Protein AF-A0A537R4T3-F1 (afdb_monomer)

pLDDT: mean 96.35, std 3.45, range [68.81, 98.56]

Sequence (106 aa):
ALGTPGSYGILQTQVQALVQHLDFGSPLQEAIEQPRARLWDGRLVEPESRFEPAVLDKLVERGHTIQRSRAWIMRVGGMQGVAIDPATGLMTGACDPRRDGYVAPA

Solvent-accessible surface area (backbone atoms only — not comparable to full-atom values): 6095 Å² total; per-residue (Å²): 94,74,52,50,56,48,72,89,40,30,72,52,41,52,49,57,26,45,45,30,34,70,76,67,61,36,57,67,50,56,18,57,64,51,71,52,59,37,77,50,82,91,48,39,31,42,38,25,55,64,52,60,66,70,61,56,52,54,39,41,78,74,66,36,44,76,45,88,52,50,68,70,54,65,79,56,27,46,39,42,37,40,49,66,42,88,89,77,65,51,74,48,66,27,52,23,84,65,40,98,68,80,69,80,84,132

Structure (mmCIF, N/CA/C/O backbone):
data_AF-A0A537R4T3-F1
#
_entry.id   AF-A0A537R4T3-F1
#
loop_
_atom_site.group_PDB
_atom_site.id
_atom_site.type_symbol
_atom_site.label_atom_id
_atom_site.label_alt_id
_atom_site.label_comp_id
_atom_site.label_asym_id
_atom_site.label_entity_id
_atom_site.label_seq_id
_atom_site.pdbx_PDB_ins_code
_atom_site.Cartn_x
_atom_site.Cartn_y
_atom_site.Cartn_z
_atom_site.occupancy
_atom_site.B_iso_or_equiv
_atom_site.auth_seq_id
_atom_site.auth_comp_id
_atom_site.auth_asym_id
_atom_site.auth_atom_id
_atom_site.pdbx_PDB_model_num
ATOM 1 N N . ALA A 1 1 ? -12.137 4.570 9.475 1.00 91.75 1 ALA A N 1
ATOM 2 C CA . ALA A 1 1 ? -11.427 5.752 8.942 1.00 91.75 1 ALA A CA 1
ATOM 3 C C . ALA A 1 1 ? -10.033 5.338 8.489 1.00 91.75 1 ALA A C 1
ATOM 5 O O . ALA A 1 1 ? -9.416 4.515 9.154 1.00 91.75 1 ALA A O 1
ATOM 6 N N . LEU A 1 2 ? -9.550 5.865 7.365 1.00 94.69 2 LEU A N 1
ATOM 7 C CA . LEU A 1 2 ? -8.259 5.497 6.783 1.00 94.69 2 LEU A CA 1
ATOM 8 C C . LEU A 1 2 ? -7.705 6.689 6.000 1.00 94.69 2 LEU A C 1
ATOM 10 O O . LEU A 1 2 ? -8.474 7.417 5.376 1.00 94.69 2 LEU A O 1
ATOM 14 N N . GLY A 1 3 ? -6.393 6.909 6.060 1.00 96.94 3 GLY A N 1
ATOM 15 C CA . GLY A 1 3 ? -5.750 8.026 5.372 1.00 96.94 3 GLY A CA 1
ATOM 16 C C . GLY A 1 3 ? -4.244 7.842 5.246 1.00 96.94 3 GLY A C 1
ATOM 17 O O . GLY A 1 3 ? -3.623 7.122 6.019 1.00 96.94 3 GLY A O 1
ATOM 18 N N . THR A 1 4 ? -3.641 8.482 4.248 1.00 97.88 4 THR A N 1
ATOM 19 C CA . THR A 1 4 ? -2.203 8.375 3.957 1.00 97.88 4 THR A CA 1
ATOM 20 C C . THR A 1 4 ? -1.686 9.685 3.358 1.00 97.88 4 THR A C 1
ATOM 22 O O . THR A 1 4 ? -2.401 10.308 2.573 1.00 97.88 4 THR A O 1
ATOM 25 N N . PRO A 1 5 ? -0.440 10.104 3.646 1.00 96.31 5 PRO A N 1
ATOM 26 C CA . PRO A 1 5 ? 0.259 11.081 2.819 1.00 96.31 5 PRO A CA 1
ATOM 27 C C . PRO A 1 5 ? 0.644 10.447 1.471 1.00 96.31 5 PRO A C 1
ATOM 29 O O . PRO A 1 5 ? 0.629 9.222 1.322 1.00 96.31 5 PRO A O 1
ATOM 32 N N . GLY A 1 6 ? 1.045 11.265 0.493 1.00 94.31 6 GLY A N 1
ATOM 33 C CA . GLY A 1 6 ? 1.592 10.746 -0.772 1.00 94.31 6 GLY A CA 1
ATOM 34 C C . GLY A 1 6 ? 1.256 11.525 -2.044 1.00 94.31 6 GLY A C 1
ATOM 35 O O . GLY A 1 6 ? 1.608 11.054 -3.127 1.00 94.31 6 GLY A O 1
ATOM 36 N N . SER A 1 7 ? 0.608 12.697 -1.947 1.00 94.44 7 SER A N 1
ATOM 37 C CA . SER A 1 7 ? 0.191 13.502 -3.110 1.00 94.44 7 SER A CA 1
ATOM 38 C C . SER A 1 7 ? -0.647 12.652 -4.087 1.00 94.44 7 SER A C 1
ATOM 40 O O . SER A 1 7 ? -1.550 11.946 -3.649 1.00 94.44 7 SER A O 1
ATOM 42 N N . TYR A 1 8 ? -0.339 12.640 -5.384 1.00 93.62 8 TYR A N 1
ATOM 43 C CA . TYR A 1 8 ? -1.030 11.821 -6.387 1.00 93.62 8 TYR A CA 1
ATOM 44 C C . TYR A 1 8 ? -1.002 10.305 -6.101 1.00 93.62 8 TYR A C 1
ATOM 46 O O . TYR A 1 8 ? -1.816 9.562 -6.643 1.00 93.62 8 TYR A O 1
ATOM 54 N N . GLY A 1 9 ? -0.113 9.830 -5.220 1.00 96.00 9 GLY A N 1
ATOM 55 C CA . GLY A 1 9 ? -0.102 8.440 -4.758 1.00 96.00 9 GLY A CA 1
ATOM 56 C C . GLY A 1 9 ? -1.235 8.093 -3.785 1.00 96.00 9 GLY A C 1
ATOM 57 O O . GLY A 1 9 ? -1.549 6.918 -3.632 1.00 96.00 9 GLY A O 1
ATOM 58 N N . ILE A 1 10 ? -1.891 9.081 -3.163 1.00 97.50 10 ILE A N 1
ATOM 59 C CA . ILE A 1 10 ? -2.931 8.869 -2.138 1.00 97.50 10 ILE A CA 1
ATOM 60 C C . ILE A 1 10 ? -4.075 7.994 -2.663 1.00 97.50 10 ILE A C 1
ATOM 62 O O . ILE A 1 10 ? -4.521 7.075 -1.975 1.00 97.50 10 ILE A O 1
ATOM 66 N N . LEU A 1 11 ? -4.526 8.248 -3.892 1.00 96.12 11 LEU A N 1
ATOM 67 C CA . LEU A 1 11 ? -5.622 7.504 -4.519 1.00 96.12 11 LEU A CA 1
ATOM 68 C C . LEU A 1 11 ? -5.238 6.048 -4.822 1.00 96.12 11 LEU A C 1
ATOM 70 O O . LEU A 1 11 ? -6.092 5.172 -4.798 1.00 96.12 11 LEU A O 1
ATOM 74 N N . GLN A 1 12 ? -3.953 5.774 -5.051 1.00 97.25 12 GLN A N 1
ATOM 75 C CA . GLN A 1 12 ? -3.453 4.425 -5.322 1.00 97.25 12 GLN A CA 1
ATOM 76 C C . GLN A 1 12 ? -3.216 3.648 -4.024 1.00 97.25 12 GLN A C 1
ATOM 78 O O . GLN A 1 12 ? -3.585 2.480 -3.916 1.00 97.25 12 GLN A O 1
ATOM 83 N N . THR A 1 13 ? -2.603 4.292 -3.029 1.00 97.69 13 THR A N 1
ATOM 84 C CA . THR A 1 13 ? -2.261 3.679 -1.742 1.00 97.69 13 THR A CA 1
ATOM 85 C C . THR A 1 13 ? -3.508 3.291 -0.948 1.00 97.69 13 THR A C 1
ATOM 87 O O . THR A 1 13 ? -3.546 2.199 -0.387 1.00 97.69 13 THR A O 1
ATOM 90 N N . GLN A 1 14 ? -4.531 4.154 -0.905 1.00 97.31 14 GLN A N 1
ATOM 91 C CA . GLN A 1 14 ? -5.764 3.862 -0.162 1.00 97.31 14 GLN A CA 1
ATOM 92 C C . GLN A 1 14 ? -6.517 2.669 -0.740 1.00 97.31 14 GLN A C 1
ATOM 94 O O . GLN A 1 14 ? -6.907 1.781 0.011 1.00 97.31 14 GLN A O 1
ATOM 99 N N . VAL A 1 15 ? -6.677 2.622 -2.065 1.00 97.56 15 VAL A N 1
ATOM 100 C CA . VAL A 1 15 ? -7.402 1.530 -2.727 1.00 97.56 15 VAL A CA 1
ATOM 101 C C . VAL A 1 15 ? -6.693 0.195 -2.514 1.00 97.56 15 VAL A C 1
ATOM 103 O O . VAL A 1 15 ? -7.359 -0.780 -2.197 1.00 97.56 15 VAL A O 1
ATOM 106 N N . GLN A 1 16 ? -5.358 0.148 -2.591 1.00 98.25 16 GLN A N 1
ATOM 107 C CA . GLN A 1 16 ? -4.604 -1.085 -2.328 1.00 98.25 16 GLN A CA 1
ATOM 108 C C . GLN A 1 16 ? -4.871 -1.649 -0.921 1.00 98.25 16 GLN A C 1
ATOM 110 O O . GLN A 1 16 ? -5.130 -2.841 -0.791 1.00 98.25 16 GLN A O 1
ATOM 115 N N . ALA A 1 17 ? -4.878 -0.811 0.121 1.00 97.88 17 ALA A N 1
ATOM 116 C CA . ALA A 1 17 ? -5.194 -1.274 1.476 1.00 97.88 17 ALA A CA 1
ATOM 117 C C . ALA A 1 17 ? -6.682 -1.635 1.646 1.00 97.88 17 ALA A C 1
ATOM 119 O O . ALA A 1 17 ? -7.005 -2.603 2.330 1.00 97.88 17 ALA A O 1
ATOM 120 N N . LEU A 1 18 ? -7.593 -0.882 1.018 1.00 97.12 18 LEU A N 1
ATOM 121 C CA . LEU A 1 18 ? -9.031 -1.159 1.083 1.00 97.12 18 LEU A CA 1
ATOM 122 C C . LEU A 1 18 ?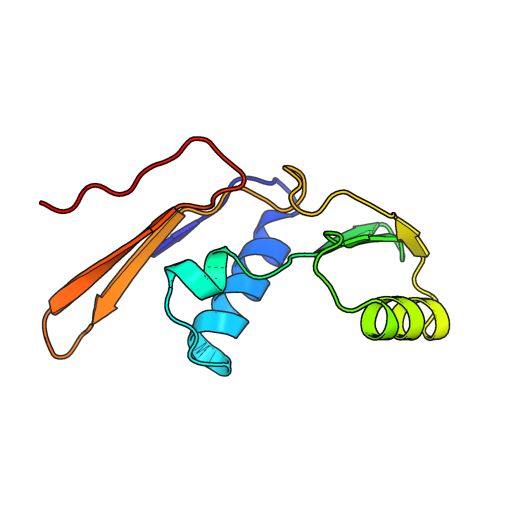 -9.390 -2.485 0.415 1.00 97.12 18 LEU A C 1
ATOM 124 O O . LEU A 1 18 ? -10.152 -3.242 0.998 1.00 97.12 18 LEU A O 1
ATOM 128 N N . VAL A 1 19 ? -8.814 -2.792 -0.749 1.00 98.12 19 VAL A N 1
ATOM 129 C CA . VAL A 1 19 ? -9.006 -4.081 -1.433 1.00 98.12 19 VAL A CA 1
ATOM 130 C C . VAL A 1 19 ? -8.542 -5.230 -0.534 1.00 98.12 19 VAL A C 1
ATOM 132 O O . VAL A 1 19 ? -9.268 -6.200 -0.343 1.00 98.12 19 VAL A O 1
ATOM 135 N N . GLN A 1 20 ? -7.377 -5.104 0.109 1.00 98.12 20 GLN A N 1
ATOM 136 C CA . GLN A 1 20 ? -6.910 -6.119 1.060 1.00 98.12 20 GLN A CA 1
ATOM 137 C C . GLN A 1 20 ? -7.870 -6.299 2.240 1.00 98.12 20 GLN A C 1
ATOM 139 O O . GLN A 1 20 ? -8.181 -7.426 2.613 1.00 98.12 20 GLN A O 1
ATOM 144 N N . HIS A 1 21 ? -8.356 -5.203 2.819 1.00 96.94 21 HIS A N 1
ATOM 145 C CA . HIS A 1 21 ? -9.209 -5.269 4.001 1.00 96.94 21 HIS A CA 1
ATOM 146 C C . HIS A 1 21 ? -10.643 -5.727 3.698 1.00 96.94 21 HIS A C 1
ATOM 148 O O . HIS A 1 21 ? -11.200 -6.524 4.447 1.00 96.94 21 HIS A O 1
ATOM 154 N N . LEU A 1 22 ? -11.245 -5.219 2.622 1.00 95.81 22 LEU A N 1
ATOM 155 C CA . LEU A 1 22 ? -12.660 -5.419 2.304 1.00 95.81 22 LEU A CA 1
ATOM 156 C C . LEU A 1 22 ? -12.888 -6.607 1.368 1.00 95.81 22 LEU A C 1
ATOM 158 O O . LEU A 1 22 ? -13.801 -7.389 1.614 1.00 95.81 2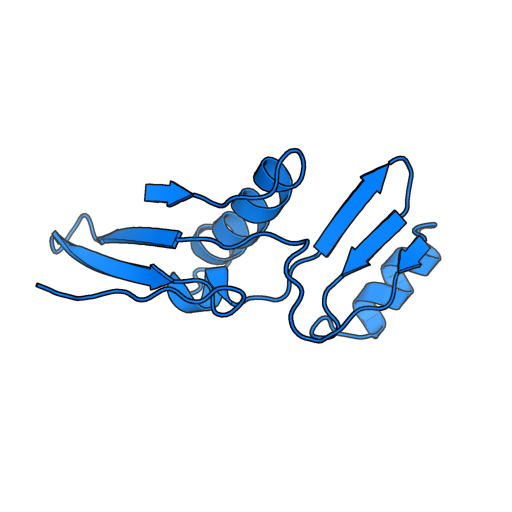2 LEU A O 1
ATOM 162 N N . ASP A 1 23 ? -12.060 -6.760 0.331 1.00 97.81 23 ASP A N 1
ATOM 163 C CA . ASP A 1 23 ? -12.261 -7.802 -0.684 1.00 97.81 23 ASP A CA 1
ATOM 164 C C . ASP A 1 23 ? -11.562 -9.108 -0.284 1.00 97.81 23 ASP A C 1
ATOM 166 O O . ASP A 1 23 ? -12.127 -10.189 -0.441 1.00 97.81 23 ASP A O 1
ATOM 170 N N . PHE A 1 24 ? -10.345 -9.017 0.265 1.00 97.50 24 PHE A N 1
ATOM 171 C CA . PHE A 1 24 ? -9.580 -10.184 0.730 1.00 97.50 24 PHE A CA 1
ATOM 172 C C . PHE A 1 24 ? -9.756 -10.493 2.223 1.00 97.50 24 PHE A C 1
ATOM 174 O O . PHE A 1 24 ? -9.287 -11.531 2.687 1.00 97.50 24 PHE A O 1
ATOM 181 N N . GLY A 1 25 ? -10.437 -9.626 2.978 1.00 96.44 25 GLY A N 1
ATOM 182 C CA . GLY A 1 25 ? -10.730 -9.850 4.395 1.00 96.44 25 GLY A CA 1
ATOM 183 C C . GLY A 1 25 ? -9.506 -9.812 5.316 1.00 96.44 25 GLY A C 1
ATOM 184 O O . GLY A 1 25 ? -9.582 -10.303 6.443 1.00 96.44 25 GLY A O 1
ATOM 185 N N . SER A 1 26 ? -8.374 -9.253 4.870 1.00 97.62 26 SER A N 1
ATOM 186 C CA . SER A 1 26 ? -7.181 -9.120 5.709 1.00 97.62 26 SER A CA 1
ATOM 187 C C . SER A 1 26 ? -7.472 -8.228 6.927 1.00 97.62 26 SER A C 1
ATOM 189 O O . SER A 1 26 ? -8.114 -7.178 6.783 1.00 97.62 26 SER A O 1
ATOM 191 N N . PRO A 1 27 ? -6.954 -8.561 8.125 1.00 97.00 27 PRO A N 1
ATOM 192 C CA . PRO A 1 27 ? -6.962 -7.652 9.269 1.00 97.00 27 PRO A CA 1
ATOM 193 C C . PRO A 1 27 ? -6.376 -6.279 8.912 1.00 97.00 27 PRO A C 1
ATOM 195 O O . PRO A 1 27 ? -5.460 -6.185 8.097 1.00 97.00 27 PRO A O 1
ATOM 198 N N . LEU A 1 28 ? -6.871 -5.205 9.537 1.00 97.44 28 LEU A N 1
ATOM 199 C CA . LEU A 1 28 ? -6.5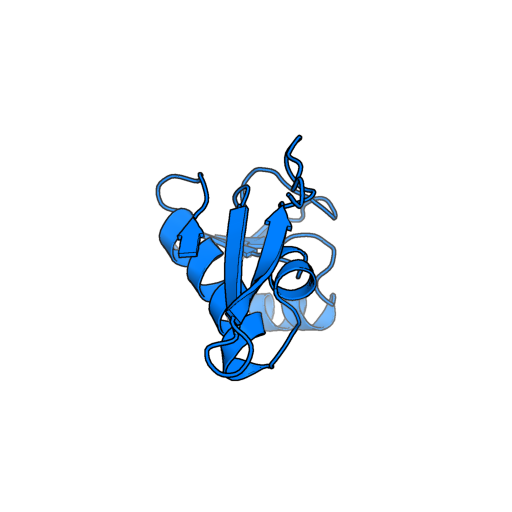39 -3.827 9.140 1.00 97.44 28 LEU A CA 1
ATOM 200 C C . LEU A 1 28 ? -5.025 -3.540 9.108 1.00 97.44 28 LEU A C 1
ATOM 202 O O . LEU A 1 28 ? -4.541 -2.919 8.162 1.00 97.44 28 LEU A O 1
ATOM 206 N N . GLN A 1 29 ? -4.279 -3.994 10.122 1.00 97.88 29 GLN A N 1
ATOM 207 C CA . GLN A 1 29 ? -2.821 -3.827 10.168 1.00 97.88 29 GLN A CA 1
ATOM 208 C C . GLN A 1 29 ? -2.146 -4.572 9.014 1.00 97.88 29 GLN A C 1
ATOM 210 O O . GLN A 1 29 ? -1.344 -3.987 8.291 1.00 97.88 29 GLN A O 1
ATOM 215 N N . GLU A 1 30 ? -2.531 -5.827 8.786 1.00 98.19 30 GLU A N 1
ATOM 216 C CA . GLU A 1 30 ? -1.995 -6.625 7.688 1.00 98.19 30 GLU A CA 1
ATOM 217 C C . GLU A 1 30 ? -2.287 -5.958 6.339 1.00 98.19 30 GLU A C 1
ATOM 219 O O . GLU A 1 30 ? -1.371 -5.765 5.546 1.00 98.19 30 GLU A O 1
ATOM 224 N N . ALA A 1 31 ? -3.521 -5.503 6.107 1.00 98.25 31 ALA A N 1
ATOM 225 C CA . ALA A 1 31 ? -3.922 -4.809 4.884 1.00 98.25 31 ALA A CA 1
ATOM 226 C C . ALA A 1 31 ? -3.061 -3.565 4.586 1.00 98.25 31 ALA A C 1
ATOM 228 O O . ALA A 1 31 ? -2.712 -3.307 3.433 1.00 98.25 31 ALA A O 1
ATOM 229 N N . ILE A 1 32 ? -2.676 -2.808 5.619 1.00 98.12 32 ILE A N 1
ATOM 230 C CA . ILE A 1 32 ? -1.757 -1.667 5.502 1.00 98.12 32 ILE A CA 1
ATOM 231 C C . ILE A 1 32 ? -0.324 -2.123 5.188 1.00 98.12 32 ILE A C 1
ATOM 233 O O . ILE A 1 32 ? 0.403 -1.463 4.432 1.00 98.12 32 ILE A O 1
ATOM 237 N N . GLU A 1 33 ? 0.110 -3.236 5.763 1.00 97.88 33 GLU A N 1
ATOM 238 C CA . GLU A 1 33 ? 1.466 -3.758 5.621 1.00 97.88 33 GLU A CA 1
ATOM 239 C C . GLU A 1 33 ? 1.732 -4.442 4.284 1.00 97.88 33 GLU A C 1
ATOM 241 O O . GLU A 1 33 ? 2.894 -4.483 3.865 1.00 97.88 33 GLU A O 1
ATOM 246 N N . GLN A 1 34 ? 0.694 -4.907 3.587 1.00 98.19 34 GLN A N 1
ATOM 247 C CA . GLN A 1 34 ? 0.813 -5.545 2.273 1.00 98.19 34 GLN A CA 1
ATOM 248 C C . GLN A 1 34 ? 1.708 -4.729 1.311 1.00 98.19 34 GLN A C 1
ATOM 250 O O . GLN A 1 34 ? 1.792 -3.489 1.411 1.00 98.19 34 GLN A O 1
ATOM 255 N N . PRO A 1 35 ? 2.464 -5.409 0.424 1.00 97.88 35 PRO A N 1
ATOM 256 C CA . PRO A 1 35 ? 3.319 -4.748 -0.547 1.00 97.88 35 PRO A CA 1
ATOM 257 C C . PRO A 1 35 ? 2.502 -3.819 -1.429 1.00 97.88 35 PRO A C 1
ATOM 259 O O . PRO A 1 35 ? 1.424 -4.167 -1.903 1.00 97.88 35 PRO A O 1
ATOM 262 N N . ARG A 1 36 ? 3.033 -2.616 -1.642 1.00 97.88 36 ARG A N 1
ATOM 263 C CA . ARG A 1 36 ? 2.383 -1.595 -2.461 1.00 97.88 36 ARG A CA 1
ATOM 264 C C . ARG A 1 36 ? 3.218 -1.231 -3.666 1.00 97.88 36 ARG A C 1
ATOM 266 O O . ARG A 1 36 ? 4.449 -1.250 -3.628 1.00 97.88 36 ARG A O 1
ATOM 273 N N . ALA A 1 37 ? 2.525 -0.865 -4.732 1.00 97.56 37 ALA A N 1
ATOM 274 C CA . ALA A 1 37 ? 3.124 -0.308 -5.928 1.00 97.56 37 ALA A CA 1
ATOM 275 C C . ALA A 1 37 ? 2.550 1.074 -6.217 1.00 97.56 37 ALA A C 1
ATOM 277 O O . ALA A 1 37 ? 1.404 1.385 -5.878 1.00 97.56 37 ALA A O 1
ATOM 278 N N . ARG A 1 38 ? 3.364 1.908 -6.860 1.00 97.38 38 ARG A N 1
ATOM 279 C CA . ARG A 1 38 ? 2.934 3.195 -7.393 1.00 97.38 38 ARG A CA 1
ATOM 280 C C . ARG A 1 38 ? 3.125 3.218 -8.899 1.00 97.38 38 ARG A C 1
ATOM 282 O O . ARG A 1 38 ? 4.232 3.009 -9.384 1.00 97.38 38 ARG A O 1
ATOM 289 N N .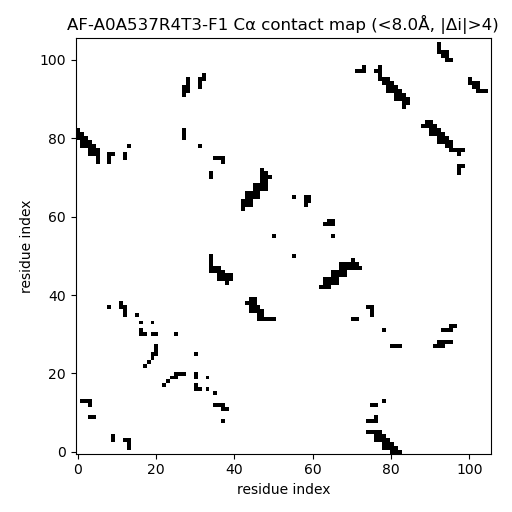 LEU A 1 39 ? 2.054 3.511 -9.620 1.00 96.88 39 LEU A N 1
ATOM 290 C CA . LEU A 1 39 ? 2.107 3.872 -11.027 1.00 96.88 39 LEU A CA 1
ATOM 291 C C . LEU A 1 39 ? 2.431 5.367 -11.138 1.00 96.88 39 LEU A C 1
ATOM 293 O O . LEU A 1 39 ? 1.759 6.214 -10.537 1.00 96.88 39 LEU A O 1
ATOM 297 N N . TRP A 1 40 ? 3.480 5.667 -11.890 1.00 95.31 40 TRP A N 1
ATOM 298 C CA . TRP A 1 40 ? 3.850 7.003 -12.344 1.00 95.31 40 TRP A CA 1
ATOM 299 C C . TRP A 1 40 ? 3.295 7.247 -13.752 1.00 95.31 40 TRP A C 1
ATOM 301 O O . TRP A 1 40 ? 2.620 6.387 -14.319 1.00 95.31 40 TRP A O 1
ATOM 311 N N . ASP A 1 41 ? 3.580 8.412 -14.328 1.00 92.25 41 ASP A N 1
ATOM 312 C CA . ASP A 1 41 ? 3.093 8.758 -15.661 1.00 92.25 41 ASP A CA 1
ATOM 313 C C . ASP A 1 41 ? 3.481 7.704 -16.714 1.00 92.25 41 ASP A C 1
ATOM 315 O O . ASP A 1 41 ? 4.574 7.123 -16.714 1.00 92.25 41 ASP A O 1
ATOM 319 N N . GLY A 1 42 ? 2.552 7.443 -17.634 1.00 95.62 42 GLY A N 1
ATOM 320 C CA . GLY A 1 42 ? 2.717 6.422 -18.660 1.00 95.62 42 GLY A CA 1
ATOM 321 C C . GLY A 1 42 ? 2.632 5.005 -18.090 1.00 95.62 42 GLY A C 1
ATOM 322 O O . GLY A 1 42 ? 1.549 4.531 -17.759 1.00 95.62 42 GLY A O 1
ATOM 323 N N . ARG A 1 43 ? 3.761 4.286 -18.075 1.00 97.44 43 ARG A N 1
ATOM 324 C CA . ARG A 1 43 ? 3.807 2.838 -17.775 1.00 97.44 43 ARG A CA 1
ATOM 325 C C . ARG A 1 43 ? 4.819 2.458 -16.695 1.00 97.44 43 ARG A C 1
ATOM 327 O O . ARG A 1 43 ? 5.074 1.270 -16.504 1.00 97.44 43 ARG A O 1
ATOM 334 N N . LEU A 1 44 ? 5.417 3.442 -16.025 1.00 98.25 44 LEU A N 1
ATOM 335 C CA . LEU A 1 44 ? 6.428 3.213 -14.998 1.00 98.25 44 LEU A CA 1
ATOM 336 C C . LEU A 1 44 ? 5.760 2.831 -13.675 1.00 98.25 44 LEU A C 1
ATOM 338 O O . LEU A 1 44 ? 5.071 3.641 -13.063 1.00 98.25 44 LEU A O 1
ATOM 342 N N . VAL A 1 45 ? 6.001 1.610 -13.214 1.00 98.31 45 VAL A N 1
ATOM 343 C CA . VAL A 1 45 ? 5.546 1.113 -11.917 1.00 98.31 45 VAL A CA 1
ATOM 344 C C . VAL A 1 45 ? 6.747 1.021 -10.986 1.00 98.31 45 VAL A C 1
ATOM 346 O O . VAL A 1 45 ? 7.756 0.402 -11.313 1.00 98.31 45 VAL A O 1
ATOM 349 N N . GLU A 1 46 ? 6.630 1.612 -9.805 1.00 98.06 46 GLU A N 1
ATOM 350 C CA . GLU A 1 46 ? 7.580 1.469 -8.708 1.00 98.06 46 GLU A CA 1
ATOM 351 C C . GLU A 1 46 ? 6.961 0.579 -7.614 1.00 98.06 46 GLU A C 1
ATOM 353 O O . GLU A 1 46 ? 6.212 1.077 -6.766 1.00 98.06 46 GLU A O 1
ATOM 358 N N . PRO A 1 47 ? 7.203 -0.745 -7.652 1.00 98.12 47 PRO A N 1
ATOM 359 C CA . PRO A 1 47 ? 6.740 -1.678 -6.634 1.00 98.12 47 PRO A CA 1
ATOM 360 C C . PRO A 1 47 ? 7.740 -1.805 -5.485 1.00 98.12 47 PRO A C 1
ATOM 362 O O . PRO A 1 47 ? 8.952 -1.719 -5.680 1.00 98.12 47 PRO A O 1
ATOM 365 N N . GLU A 1 48 ? 7.249 -2.117 -4.292 1.00 98.38 48 GLU A N 1
ATOM 366 C CA . GLU A 1 48 ? 8.092 -2.672 -3.233 1.00 98.38 48 GLU A CA 1
ATOM 367 C C . GLU A 1 48 ? 8.625 -4.061 -3.601 1.00 98.38 48 GLU A C 1
ATOM 369 O O . GLU A 1 48 ? 7.938 -4.859 -4.231 1.00 98.38 48 GLU A O 1
ATOM 374 N N . SER A 1 49 ? 9.836 -4.408 -3.154 1.00 97.38 49 SER A N 1
ATOM 375 C CA . SER A 1 49 ? 10.466 -5.694 -3.513 1.00 97.38 49 SER A CA 1
ATOM 376 C C . SER A 1 49 ? 9.854 -6.924 -2.834 1.00 97.38 49 SER A C 1
ATOM 378 O O . SER A 1 49 ? 10.422 -8.007 -2.920 1.00 97.38 49 SER A O 1
ATOM 380 N N . ARG A 1 50 ? 8.756 -6.746 -2.097 1.00 97.75 50 ARG A N 1
ATOM 381 C CA . ARG A 1 50 ? 8.010 -7.816 -1.424 1.00 97.75 50 ARG A CA 1
ATOM 382 C C . ARG A 1 50 ? 6.929 -8.430 -2.318 1.00 97.75 50 ARG A C 1
ATOM 384 O O . ARG A 1 50 ? 6.319 -9.411 -1.917 1.00 97.75 50 ARG A O 1
ATOM 391 N N . PHE A 1 51 ? 6.684 -7.871 -3.505 1.00 97.81 51 PHE A N 1
ATOM 392 C CA . PHE A 1 51 ? 5.907 -8.571 -4.526 1.00 97.81 51 PHE A CA 1
ATOM 393 C C . PHE A 1 51 ? 6.664 -9.795 -5.036 1.00 97.81 51 PHE A C 1
ATOM 395 O O . PHE A 1 51 ? 7.878 -9.743 -5.236 1.00 97.81 51 PHE A O 1
ATOM 402 N N . GLU A 1 52 ? 5.918 -10.857 -5.324 1.00 97.19 52 GLU A N 1
ATOM 403 C CA . GLU A 1 52 ? 6.445 -12.036 -6.002 1.00 97.19 52 GLU A CA 1
ATOM 404 C C . GLU A 1 52 ? 7.069 -11.650 -7.356 1.00 97.19 52 GLU A C 1
ATOM 406 O O . GLU A 1 52 ? 6.403 -10.984 -8.161 1.00 97.19 52 GLU A O 1
ATOM 411 N N . PRO A 1 53 ? 8.311 -12.078 -7.664 1.00 96.25 53 PRO A N 1
ATOM 412 C CA . PRO A 1 53 ? 8.982 -11.721 -8.915 1.00 96.25 53 PRO A CA 1
ATOM 413 C C . PRO A 1 53 ? 8.152 -12.047 -10.162 1.00 96.25 53 PRO A C 1
ATOM 415 O O . PRO A 1 53 ? 8.052 -11.223 -11.069 1.00 96.25 53 PRO A O 1
ATOM 418 N N . ALA A 1 54 ? 7.453 -13.187 -10.153 1.00 97.94 54 ALA A N 1
ATOM 419 C CA . ALA A 1 54 ? 6.597 -13.614 -11.256 1.00 97.94 54 ALA A CA 1
ATOM 420 C C . ALA A 1 54 ? 5.453 -12.626 -11.558 1.00 97.94 54 ALA A C 1
ATOM 422 O O . ALA A 1 54 ? 5.049 -12.485 -12.711 1.00 97.94 54 ALA A O 1
ATOM 423 N N . VAL A 1 55 ? 4.935 -11.909 -10.552 1.00 97.31 55 VAL A N 1
ATOM 424 C CA . VAL A 1 55 ? 3.912 -10.869 -10.759 1.00 97.31 55 VAL A CA 1
ATOM 425 C C . VAL A 1 55 ? 4.513 -9.679 -11.505 1.00 97.31 55 VAL A C 1
ATOM 427 O O . VAL A 1 55 ? 3.897 -9.156 -12.435 1.00 97.31 55 VAL A O 1
ATOM 430 N N . LEU A 1 56 ? 5.729 -9.271 -11.134 1.00 97.69 56 LEU A N 1
ATOM 431 C CA . LEU A 1 56 ? 6.426 -8.157 -11.775 1.00 97.69 56 LEU A CA 1
ATOM 432 C C . LEU A 1 56 ? 6.811 -8.494 -13.219 1.00 97.69 56 LEU A C 1
ATOM 434 O O . LEU A 1 56 ? 6.617 -7.662 -14.104 1.00 97.69 56 LEU A O 1
ATOM 438 N N . ASP A 1 57 ? 7.257 -9.723 -13.478 1.00 98.06 57 ASP A N 1
ATOM 439 C CA . ASP A 1 57 ? 7.563 -10.198 -14.831 1.00 98.06 57 ASP A CA 1
ATOM 440 C C . ASP A 1 57 ? 6.317 -10.164 -15.728 1.00 98.06 57 ASP A C 1
ATOM 442 O O . ASP A 1 57 ? 6.367 -9.685 -16.862 1.00 98.06 57 ASP A O 1
ATOM 446 N N . LYS A 1 58 ? 5.150 -10.558 -15.199 1.00 98.50 58 LYS A N 1
ATOM 447 C CA . LYS A 1 58 ? 3.876 -10.473 -15.932 1.00 98.50 58 LYS A CA 1
ATOM 448 C C . LYS A 1 58 ? 3.443 -9.039 -16.230 1.00 98.50 58 LYS A C 1
ATOM 450 O O . LYS A 1 58 ? 2.784 -8.809 -17.244 1.00 98.50 58 LYS A O 1
ATOM 455 N N . LEU A 1 59 ? 3.806 -8.067 -15.394 1.00 97.88 59 LEU A N 1
ATOM 456 C CA . LEU A 1 59 ? 3.597 -6.652 -15.708 1.00 97.88 59 LEU A CA 1
ATOM 457 C C . LEU A 1 59 ? 4.535 -6.186 -16.831 1.00 97.88 59 LEU A C 1
ATOM 459 O O . LEU A 1 59 ? 4.089 -5.464 -17.724 1.00 97.88 59 LEU A O 1
ATOM 463 N N . VAL A 1 60 ? 5.796 -6.634 -16.838 1.00 98.38 60 VAL A N 1
ATOM 464 C CA . VAL A 1 60 ? 6.744 -6.345 -17.930 1.00 98.38 60 VAL A CA 1
ATOM 465 C C . VAL A 1 60 ? 6.244 -6.912 -19.258 1.00 98.38 60 VAL A C 1
ATOM 467 O O . VAL A 1 60 ? 6.212 -6.186 -20.250 1.00 98.38 60 VAL A O 1
ATOM 470 N N . GLU A 1 61 ? 5.766 -8.160 -19.280 1.00 98.56 61 GLU A N 1
ATOM 471 C CA . GLU A 1 61 ? 5.164 -8.783 -20.473 1.00 98.56 61 GLU A CA 1
ATOM 472 C C . GLU A 1 61 ? 3.968 -7.981 -21.020 1.00 98.56 61 GLU A C 1
ATOM 474 O O . GLU A 1 61 ? 3.734 -7.943 -22.226 1.00 98.56 61 GLU A O 1
ATOM 479 N N . ARG A 1 62 ? 3.224 -7.295 -20.141 1.00 98.19 62 ARG A N 1
ATOM 480 C CA . ARG A 1 62 ? 2.098 -6.414 -20.503 1.00 98.19 62 ARG A CA 1
ATOM 481 C C . ARG A 1 62 ? 2.531 -5.002 -20.917 1.00 98.19 62 ARG A C 1
ATOM 483 O O . ARG A 1 62 ? 1.685 -4.165 -21.223 1.00 98.19 62 ARG A O 1
ATOM 490 N N . GLY A 1 63 ? 3.835 -4.732 -20.955 1.00 98.25 63 GLY A N 1
ATOM 491 C CA . GLY A 1 63 ? 4.414 -3.475 -21.424 1.00 98.25 63 GLY A CA 1
ATOM 492 C C . GLY A 1 63 ? 4.620 -2.416 -20.343 1.00 98.25 63 GLY A C 1
ATOM 493 O O . GLY A 1 63 ? 4.795 -1.245 -20.692 1.00 98.25 63 GLY A O 1
ATOM 494 N N . HIS A 1 64 ? 4.589 -2.792 -19.060 1.00 98.56 64 HIS A N 1
ATOM 495 C CA . HIS A 1 64 ? 4.984 -1.908 -17.963 1.00 98.56 64 HIS A CA 1
ATOM 496 C C . HIS A 1 64 ? 6.504 -1.866 -17.787 1.00 98.56 64 HIS A C 1
ATOM 498 O O . HIS A 1 64 ? 7.202 -2.858 -17.985 1.00 98.56 64 HIS A O 1
ATOM 504 N N . THR A 1 65 ? 7.013 -0.722 -17.339 1.00 98.50 65 THR A N 1
ATOM 505 C CA . THR A 1 65 ? 8.409 -0.574 -16.917 1.00 98.50 65 THR A CA 1
ATOM 506 C C . THR A 1 65 ? 8.468 -0.692 -15.403 1.00 98.50 65 THR A C 1
ATOM 508 O O . THR A 1 65 ? 7.817 0.086 -14.710 1.00 98.50 65 THR A O 1
ATOM 511 N N . ILE A 1 66 ? 9.249 -1.633 -14.874 1.00 98.25 66 ILE A N 1
ATOM 512 C CA . ILE A 1 66 ? 9.369 -1.841 -13.425 1.00 98.25 66 ILE A CA 1
ATOM 513 C C . ILE A 1 66 ? 10.624 -1.155 -12.878 1.00 98.25 66 ILE A C 1
ATOM 515 O O . ILE A 1 66 ? 11.747 -1.508 -13.239 1.00 98.25 66 ILE A O 1
ATOM 519 N N . GLN A 1 67 ? 10.442 -0.215 -11.950 1.00 97.88 67 GLN A N 1
ATOM 520 C CA . GLN A 1 67 ? 11.522 0.385 -11.169 1.00 97.88 67 GLN A CA 1
ATOM 521 C C . GLN A 1 67 ? 11.770 -0.423 -9.894 1.00 97.88 67 GLN A C 1
ATOM 523 O O . GLN A 1 67 ? 11.036 -0.311 -8.910 1.00 97.88 67 GLN A O 1
ATOM 528 N N . ARG A 1 68 ? 12.841 -1.221 -9.894 1.00 94.88 68 ARG A N 1
ATOM 529 C CA . ARG A 1 68 ? 13.257 -1.998 -8.718 1.00 94.88 68 ARG A CA 1
ATOM 530 C C . ARG A 1 68 ? 13.469 -1.085 -7.506 1.00 94.88 68 ARG A C 1
ATOM 532 O O . ARG A 1 68 ? 14.144 -0.063 -7.604 1.00 94.88 68 ARG A O 1
ATOM 539 N N . SER A 1 69 ? 12.921 -1.490 -6.365 1.00 97.31 69 SER A N 1
ATOM 540 C CA . SER A 1 69 ? 12.973 -0.741 -5.105 1.00 97.31 69 SER A CA 1
ATOM 541 C C . SER A 1 69 ? 13.313 -1.656 -3.927 1.00 97.31 69 SER A C 1
ATOM 543 O O . SER A 1 69 ? 13.602 -2.834 -4.111 1.00 97.31 69 SER A O 1
ATOM 545 N N . ARG A 1 70 ? 13.319 -1.112 -2.706 1.00 97.38 70 ARG A N 1
ATOM 546 C CA . ARG A 1 70 ? 13.531 -1.874 -1.464 1.00 97.38 70 ARG A CA 1
ATOM 547 C C . ARG A 1 70 ? 12.224 -2.524 -0.990 1.00 97.38 70 ARG A C 1
ATOM 549 O O . ARG A 1 70 ? 11.152 -2.223 -1.513 1.00 97.38 70 ARG A O 1
ATOM 556 N N . ALA A 1 71 ? 12.316 -3.369 0.037 1.00 96.94 71 ALA A N 1
ATOM 557 C CA . ALA A 1 71 ? 11.162 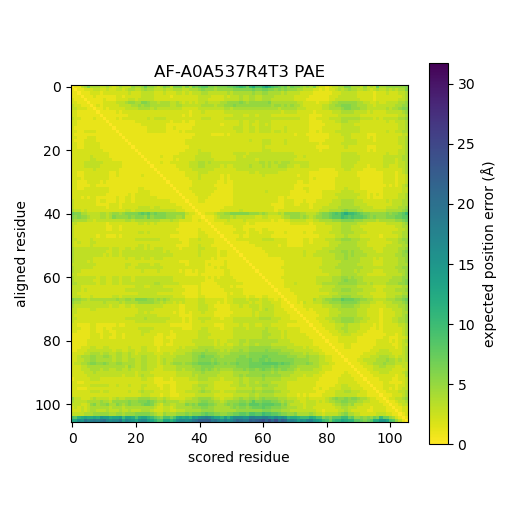-4.049 0.632 1.00 96.94 71 ALA A CA 1
ATOM 558 C C . ALA A 1 71 ? 10.105 -3.072 1.170 1.00 96.94 71 ALA A C 1
ATOM 560 O O . ALA A 1 71 ? 8.911 -3.331 1.053 1.00 96.94 71 ALA A O 1
ATOM 561 N N . TRP A 1 72 ? 10.559 -1.939 1.703 1.00 97.19 72 TRP A N 1
ATOM 562 C CA . TRP A 1 72 ? 9.720 -0.849 2.180 1.00 97.19 72 TRP A CA 1
ATOM 563 C C . TRP A 1 72 ? 10.215 0.459 1.580 1.00 97.19 72 TRP A C 1
ATOM 565 O O . TRP A 1 72 ? 11.412 0.762 1.660 1.00 97.19 72 TRP A O 1
ATOM 575 N N . ILE A 1 73 ? 9.313 1.237 0.981 1.00 96.81 73 ILE A N 1
ATOM 576 C CA . ILE A 1 73 ? 9.644 2.565 0.455 1.00 96.81 73 ILE A CA 1
ATOM 577 C C . ILE A 1 73 ? 8.634 3.622 0.883 1.00 96.81 73 ILE A C 1
ATOM 579 O O . ILE A 1 73 ? 7.427 3.425 0.890 1.00 96.81 73 ILE A O 1
ATOM 583 N N . MET A 1 74 ? 9.140 4.822 1.141 1.00 95.31 74 MET A N 1
ATOM 584 C CA . MET A 1 74 ? 8.327 5.979 1.518 1.00 95.31 74 MET A CA 1
ATOM 585 C C . MET A 1 74 ? 7.399 6.479 0.405 1.00 95.31 74 MET A 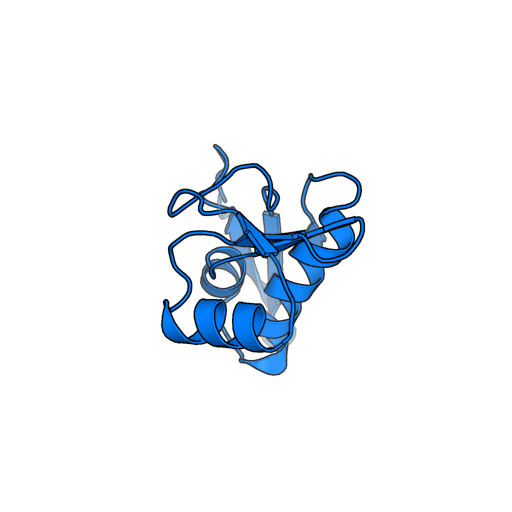C 1
ATOM 587 O O . MET A 1 74 ? 6.424 7.186 0.667 1.00 95.31 74 MET A O 1
ATOM 591 N N . ARG A 1 75 ? 7.717 6.155 -0.854 1.00 95.75 75 ARG A N 1
ATOM 592 C CA . ARG A 1 75 ? 7.022 6.677 -2.040 1.00 95.75 75 ARG A CA 1
ATOM 593 C C . ARG A 1 75 ? 5.633 6.075 -2.267 1.00 95.75 75 ARG A C 1
ATOM 595 O O . ARG A 1 75 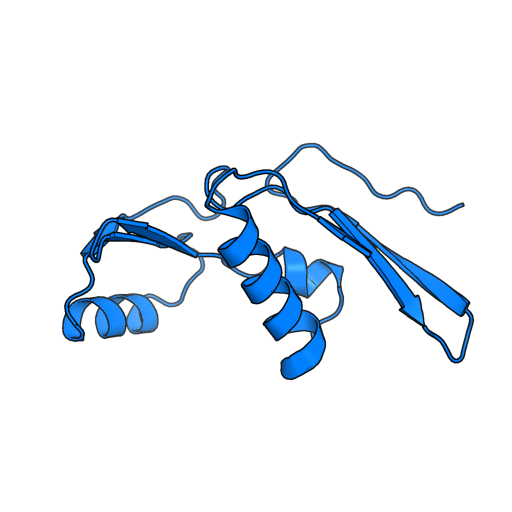? 4.874 6.650 -3.046 1.00 95.75 75 ARG A O 1
ATOM 602 N N . VAL A 1 76 ? 5.290 5.001 -1.548 1.00 97.25 76 VAL A N 1
ATOM 603 C CA . VAL A 1 76 ? 3.969 4.345 -1.583 1.00 97.25 76 VAL A CA 1
ATOM 604 C C . VAL A 1 76 ? 3.073 4.718 -0.395 1.00 97.25 76 VAL A C 1
ATOM 606 O O . VAL A 1 76 ? 2.073 4.047 -0.143 1.00 97.25 76 VAL A O 1
ATOM 609 N N . GLY A 1 77 ? 3.401 5.793 0.327 1.00 97.06 77 GLY A N 1
ATOM 610 C CA . GLY A 1 77 ? 2.555 6.389 1.365 1.00 97.06 77 GLY A CA 1
ATOM 611 C C . GLY A 1 77 ? 3.061 6.173 2.792 1.00 97.06 77 GLY A C 1
ATOM 612 O O . GLY A 1 77 ? 4.263 6.049 3.030 1.00 97.06 77 GLY A O 1
ATOM 613 N N . GLY A 1 78 ? 2.140 6.238 3.749 1.00 97.31 78 GLY A N 1
ATOM 614 C CA . GLY A 1 78 ? 2.406 6.207 5.190 1.00 97.31 78 GLY A CA 1
ATOM 615 C C . GLY A 1 78 ? 1.094 6.164 5.966 1.00 97.31 78 GLY A C 1
ATOM 616 O O . GLY A 1 78 ? 0.750 7.125 6.648 1.00 97.31 78 GLY A O 1
ATOM 617 N N . MET A 1 79 ? 0.310 5.118 5.729 1.00 97.62 79 MET A N 1
ATOM 618 C CA . MET A 1 79 ? -1.097 5.037 6.105 1.00 97.62 79 MET A CA 1
ATOM 619 C C . MET A 1 79 ? -1.326 4.941 7.618 1.00 97.62 79 MET A C 1
ATOM 621 O O . MET A 1 79 ? -0.565 4.314 8.345 1.00 97.62 79 MET A O 1
ATOM 625 N N . GLN A 1 80 ? -2.419 5.531 8.084 1.00 97.94 80 GLN A N 1
ATOM 626 C CA . GLN A 1 80 ? -2.973 5.305 9.415 1.00 97.94 80 GLN A CA 1
ATOM 627 C C . GLN A 1 80 ? -4.442 4.912 9.260 1.00 97.94 80 GLN A C 1
ATOM 629 O O . GLN A 1 80 ? -5.135 5.417 8.367 1.00 97.94 80 GLN A O 1
ATOM 634 N N . GLY A 1 81 ? -4.914 4.002 10.107 1.00 96.69 81 GLY A N 1
ATOM 635 C CA . GLY A 1 81 ? -6.267 3.469 10.018 1.00 96.69 81 GLY A CA 1
ATOM 636 C C . GLY A 1 81 ? -6.874 3.168 11.379 1.00 96.69 81 GLY A C 1
ATOM 637 O O . GLY A 1 81 ? -6.181 2.781 12.312 1.00 96.69 81 GLY A O 1
ATOM 638 N N . VAL A 1 82 ? -8.193 3.326 11.465 1.00 96.81 82 VAL A N 1
ATOM 639 C CA . VAL A 1 82 ? -9.017 2.854 12.581 1.00 96.81 82 VAL A CA 1
ATOM 640 C C . VAL A 1 82 ? -10.272 2.204 12.009 1.00 96.81 82 VAL A C 1
ATOM 642 O O . VAL A 1 82 ? -11.007 2.841 11.248 1.00 96.81 82 VAL A O 1
ATOM 645 N N . ALA A 1 83 ? -10.533 0.957 12.381 1.00 95.06 83 ALA A N 1
ATOM 646 C CA . ALA A 1 83 ? -11.775 0.246 12.099 1.00 95.06 83 ALA A CA 1
ATOM 647 C C . ALA A 1 83 ? -12.603 0.100 13.379 1.00 95.06 83 ALA A C 1
ATOM 649 O O . ALA A 1 83 ? -12.050 0.052 14.477 1.00 95.06 83 ALA A O 1
ATOM 650 N N . ILE A 1 84 ? -13.923 0.043 13.217 1.00 95.06 84 ILE A N 1
ATOM 651 C CA . ILE A 1 84 ? -14.877 -0.214 14.295 1.00 95.06 84 ILE A CA 1
ATOM 652 C C . ILE A 1 84 ? -15.720 -1.399 13.850 1.00 95.06 84 ILE A C 1
ATOM 654 O O . ILE A 1 84 ? -16.339 -1.334 12.787 1.00 95.06 84 ILE A O 1
ATOM 658 N N . ASP A 1 85 ? -15.738 -2.461 14.646 1.00 94.31 85 ASP A N 1
ATOM 659 C CA . ASP A 1 85 ? -16.693 -3.547 14.461 1.00 94.31 85 ASP A CA 1
ATOM 660 C C . ASP A 1 85 ? -18.096 -3.039 14.848 1.00 94.31 85 ASP A C 1
ATOM 662 O O . ASP A 1 85 ? -18.315 -2.694 16.013 1.00 94.31 85 ASP A O 1
ATOM 666 N N . PRO A 1 86 ? -19.059 -2.971 13.911 1.00 94.25 86 PRO A N 1
ATOM 667 C CA . PRO A 1 86 ? -20.388 -2.444 14.199 1.00 94.25 86 PRO A CA 1
ATOM 668 C C . PRO A 1 86 ? -21.203 -3.327 15.155 1.00 94.25 86 PRO A C 1
ATOM 670 O O . PRO A 1 86 ? -22.152 -2.828 15.755 1.00 94.25 86 PRO A O 1
ATOM 673 N N . ALA A 1 87 ? -20.869 -4.613 15.302 1.00 96.88 87 ALA A N 1
ATOM 674 C CA . ALA A 1 87 ? -21.590 -5.526 16.186 1.00 96.88 87 ALA A CA 1
ATOM 675 C C . ALA A 1 87 ? -21.130 -5.407 17.646 1.00 96.88 87 ALA A C 1
ATOM 677 O O . ALA A 1 87 ? -21.951 -5.491 18.558 1.00 96.88 87 ALA A O 1
ATOM 678 N N . THR A 1 88 ? -19.827 -5.219 17.871 1.00 96.69 88 THR A N 1
ATOM 679 C CA . THR A 1 88 ? -19.224 -5.223 19.217 1.00 96.69 88 THR A CA 1
ATOM 680 C C . THR A 1 88 ? -18.786 -3.842 19.700 1.00 96.69 88 THR A C 1
ATOM 682 O O . THR A 1 88 ? -18.573 -3.648 20.895 1.00 96.69 88 THR A O 1
ATOM 685 N N . GLY A 1 89 ? -18.627 -2.879 18.790 1.00 95.44 89 GLY A N 1
ATOM 686 C CA . GLY A 1 89 ? -18.011 -1.582 19.066 1.00 95.44 89 GLY A CA 1
ATOM 687 C C . GLY A 1 89 ? -16.489 -1.641 19.235 1.00 95.44 89 GLY A C 1
ATOM 688 O O . GLY A 1 89 ? -15.882 -0.617 19.549 1.00 95.44 89 GLY A O 1
ATOM 689 N N . LEU A 1 90 ? -15.855 -2.804 19.033 1.00 94.31 90 LEU A N 1
ATOM 690 C CA . LEU A 1 90 ? -14.409 -2.955 19.175 1.00 94.31 90 LEU A CA 1
ATOM 691 C C . LEU A 1 90 ? -13.673 -2.085 18.150 1.00 94.31 90 LEU A C 1
ATOM 693 O O . LEU A 1 90 ? -13.942 -2.151 16.949 1.00 94.31 90 LEU A O 1
ATOM 697 N N . MET A 1 91 ? -12.707 -1.302 18.629 1.00 95.50 91 MET A N 1
ATOM 698 C CA . MET A 1 91 ? -11.855 -0.468 17.788 1.00 95.50 91 MET A CA 1
ATOM 699 C C . MET A 1 91 ? -10.523 -1.163 17.514 1.00 95.50 91 MET A C 1
ATOM 701 O O . MET A 1 91 ? -9.834 -1.594 18.434 1.00 95.50 91 MET A O 1
ATOM 705 N N . THR A 1 92 ? -10.127 -1.229 16.246 1.00 95.19 92 THR A N 1
ATOM 706 C CA . THR A 1 92 ? -8.789 -1.672 15.833 1.00 95.19 92 THR A CA 1
ATOM 707 C C . THR A 1 92 ? -8.069 -0.508 15.179 1.00 95.19 92 THR A C 1
ATOM 709 O O . THR A 1 92 ? -8.528 0.002 14.158 1.00 95.19 92 THR A O 1
ATOM 712 N N . GLY A 1 93 ? -6.953 -0.076 15.761 1.00 96.62 93 GLY A N 1
ATOM 713 C CA . GLY A 1 93 ? -6.051 0.887 15.136 1.00 96.62 93 GLY A CA 1
ATOM 714 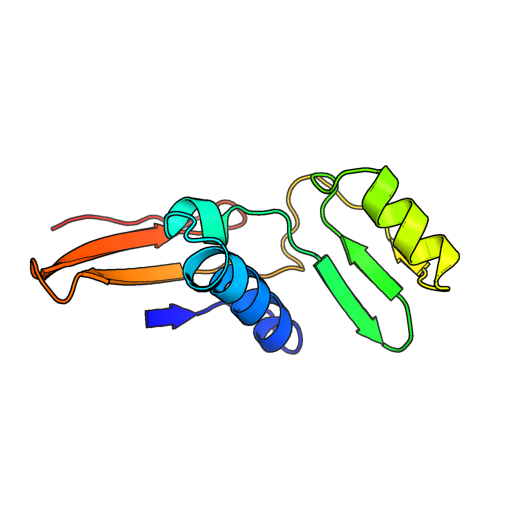C C . GLY A 1 93 ? -4.922 0.183 14.389 1.00 96.62 93 GLY A C 1
ATOM 715 O O . GLY A 1 93 ? -4.521 -0.918 14.761 1.00 96.62 93 GLY A O 1
ATOM 716 N N . ALA A 1 94 ? -4.406 0.829 13.349 1.00 97.31 94 ALA A N 1
ATOM 717 C CA . ALA A 1 94 ? -3.265 0.350 12.585 1.00 97.31 94 ALA A CA 1
ATOM 718 C C . ALA A 1 94 ? -2.374 1.505 12.110 1.00 97.31 94 ALA A C 1
ATOM 720 O O . ALA A 1 94 ? -2.876 2.552 11.686 1.00 97.31 94 ALA A O 1
ATOM 721 N N . CYS A 1 95 ? -1.059 1.286 12.142 1.00 97.19 95 CYS A N 1
ATOM 722 C CA . CYS A 1 95 ? -0.051 2.249 11.707 1.00 97.19 95 CYS A CA 1
ATOM 723 C C . CYS A 1 95 ? 0.924 1.633 10.700 1.00 97.19 95 CYS A C 1
ATOM 725 O O . CYS A 1 95 ? 1.414 0.521 10.882 1.00 97.19 95 CYS A O 1
ATOM 727 N N . ASP A 1 96 ? 1.218 2.364 9.627 1.00 97.69 96 ASP A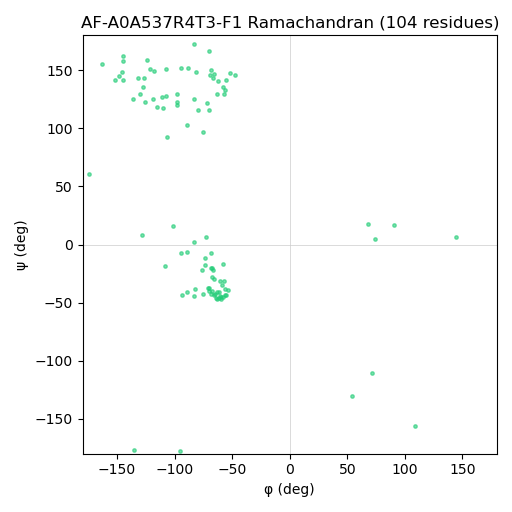 N 1
ATOM 728 C CA . ASP A 1 96 ? 2.092 1.897 8.550 1.00 97.69 96 ASP A CA 1
ATOM 729 C C . ASP A 1 96 ? 3.569 1.851 8.979 1.00 97.69 96 ASP A C 1
ATOM 731 O O . ASP A 1 96 ? 4.129 2.907 9.290 1.00 97.69 96 ASP A O 1
ATOM 735 N N . PRO A 1 97 ? 4.243 0.684 8.904 1.00 95.31 97 PRO A N 1
ATOM 736 C CA . PRO A 1 97 ? 5.641 0.533 9.318 1.00 95.31 97 PRO A CA 1
ATOM 737 C C . PRO A 1 97 ? 6.627 1.275 8.408 1.00 95.31 97 PRO A C 1
ATOM 739 O O . PRO A 1 97 ? 7.820 1.343 8.697 1.00 95.31 97 PRO A O 1
ATOM 742 N N . ARG A 1 98 ? 6.162 1.837 7.282 1.00 96.44 98 ARG A N 1
ATOM 743 C CA . ARG A 1 98 ? 6.987 2.706 6.436 1.00 96.44 98 ARG A CA 1
ATOM 744 C C . ARG A 1 98 ? 7.311 4.024 7.133 1.00 96.44 98 ARG A C 1
ATOM 746 O O . ARG A 1 98 ? 8.247 4.685 6.711 1.00 96.44 98 ARG A O 1
ATOM 753 N N . ARG A 1 99 ? 6.555 4.444 8.150 1.00 94.25 99 ARG A N 1
ATOM 754 C CA . ARG A 1 99 ? 6.767 5.700 8.883 1.00 94.25 99 ARG A CA 1
ATOM 755 C C . ARG A 1 99 ? 6.928 5.423 10.371 1.00 94.25 99 ARG A C 1
ATOM 757 O O . ARG A 1 99 ? 6.427 4.426 10.875 1.00 94.25 99 ARG A O 1
ATOM 764 N N . ASP A 1 100 ? 7.538 6.372 11.071 1.00 92.94 100 ASP A N 1
ATOM 765 C CA . ASP A 1 100 ? 7.540 6.377 12.530 1.00 92.94 100 ASP A CA 1
ATOM 766 C C . ASP A 1 100 ? 6.153 6.824 13.014 1.00 92.94 100 ASP A C 1
ATOM 768 O O . ASP A 1 100 ? 5.821 8.010 13.023 1.00 92.94 100 ASP A O 1
ATOM 772 N N . GLY A 1 101 ? 5.306 5.852 13.339 1.00 92.75 101 GLY A N 1
ATOM 773 C CA . GLY A 1 101 ? 3.963 6.051 13.869 1.00 92.75 101 GLY A CA 1
ATOM 774 C C . GLY A 1 101 ? 3.625 4.958 14.875 1.00 92.75 101 GLY A C 1
ATOM 775 O O . GLY A 1 101 ? 4.287 3.925 14.925 1.00 92.75 101 GLY A O 1
ATOM 776 N N . TYR A 1 102 ? 2.607 5.192 15.694 1.00 95.31 102 TYR A N 1
ATOM 777 C CA . TYR A 1 102 ? 2.140 4.216 16.671 1.00 95.31 102 TYR A CA 1
ATOM 778 C C . TYR A 1 102 ? 0.625 4.301 16.833 1.00 95.31 102 TYR A C 1
ATOM 780 O O . TYR A 1 102 ? 0.007 5.331 16.560 1.00 95.31 102 TYR A O 1
ATOM 788 N N . VAL A 1 103 ? 0.046 3.204 17.311 1.00 96.12 103 VAL A N 1
ATOM 789 C CA . VAL A 1 103 ? -1.338 3.118 17.773 1.00 96.12 103 VAL A CA 1
ATOM 790 C C . VAL A 1 103 ? -1.288 2.920 19.277 1.00 96.12 103 VAL A C 1
ATOM 792 O O . VAL A 1 103 ? -0.619 2.008 19.757 1.00 96.12 103 VAL A O 1
ATOM 795 N N . ALA A 1 104 ? -1.996 3.763 20.017 1.00 92.75 104 ALA A N 1
ATOM 796 C CA . ALA A 1 104 ? -2.187 3.587 21.447 1.00 92.75 104 ALA A CA 1
ATOM 797 C C . ALA A 1 104 ? -3.653 3.211 21.703 1.00 92.75 104 ALA A C 1
ATOM 799 O O . ALA A 1 104 ? -4.534 4.006 21.359 1.00 92.75 104 ALA A O 1
ATOM 800 N N . PRO A 1 105 ? -3.939 2.017 22.253 1.00 80.88 105 PRO A N 1
ATOM 801 C CA . PRO A 1 105 ? -5.260 1.735 22.795 1.00 80.88 105 PRO A CA 1
ATOM 802 C C . PRO A 1 105 ? -5.491 2.590 24.050 1.00 80.88 105 PRO A C 1
ATOM 804 O O . PRO A 1 105 ? -4.534 2.952 24.740 1.00 80.88 105 PRO A O 1
ATOM 807 N N . ALA A 1 106 ? -6.754 2.936 24.300 1.00 68.81 106 ALA A N 1
ATOM 808 C CA . ALA A 1 106 ? -7.176 3.600 25.532 1.00 68.81 106 ALA A CA 1
ATOM 809 C C . ALA A 1 106 ? -7.160 2.635 26.725 1.00 68.81 106 ALA A C 1
ATOM 811 O O . ALA A 1 106 ? -7.398 1.424 26.500 1.00 68.81 106 ALA A O 1
#

Foldseek 3Di:
DKFWDAVVLGVQLVVQLCCCCPVVVDDNQVSNAPWGWDDDPDQEIETAPPDDVVVVVVSVVVPHHYDYDHNADCNNTWMWDWDADPVPRDIDTYTHPSDPDDDDDD

Nearest PDB structures (foldseek):
  3a75-assembly1_B  TM=9.180E-01  e=6.007E-09  Bacillus subtilis
  4otu-assembly1_B  TM=9.080E-01  e=2.154E-08  Bacillus licheniformis DSM 13 = ATCC 14580
  2nlz-assembly1_A  TM=9.495E-01  e=6.799E-08  Halalkalibacterium halodurans
  5y9b-assembly1_B  TM=9.052E-01  e=2.448E-08  Bacillus licheniformis
  4y23-assembly1_A  TM=8.936E-01  e=4.599E-06  Bacillus licheniformis

Radius of gyration: 14.86 Å; Cα contacts (8 Å, |Δi|>4): 175; chains: 1; bounding box: 35×27×47 Å

Secondary structure (DSSP, 8-state):
-EE---GGGHHHHHHHHHIIIIIS---HHHHHHS--EEE-STTEEEE-TTS-HHHHHHHHHTTPEE----SS-GGG---EEEEE-TTT--EEEEE-TTSS------

Mean predicted aligned error: 2.71 Å